Protein AF-A0AA95C0Z5-F1 (afdb_monomer_lite)

Foldseek 3Di:
DPVVVVVVVVVVVVVVVVVPPPPPPPPPCPPPDDWDKDKPPPDFDADLQFHGDPPGDQKMKIATQAKDAADDPPVCPQKDWPGGIDGGIDIIGITGHRDDPPPDDDPDDPD

Sequence (111 aa):
MKNLTFLKLFVTTMFVMATALFAGCVDDNDDTEAPRLEVSPKTLVFDTDGTPVEGSQSYFEISANRHWTATVLDDKTWVTLSKMEGDGSDKVQVSIPRRYYRRSESPDSDF

Organism: NCBI:txid47678

Structure (mmCIF, N/CA/C/O backbone):
data_AF-A0AA95C0Z5-F1
#
_entry.id   AF-A0AA95C0Z5-F1
#
loop_
_atom_site.group_PDB
_atom_site.id
_atom_site.type_symbol
_atom_site.label_atom_id
_atom_site.label_alt_id
_atom_site.label_comp_id
_atom_site.label_asym_id
_atom_site.label_entity_id
_atom_site.label_seq_id
_atom_site.pdbx_PDB_ins_code
_atom_site.Cartn_x
_atom_site.Cartn_y
_atom_site.Cartn_z
_atom_site.occupancy
_atom_site.B_iso_or_equiv
_atom_site.auth_seq_id
_atom_site.auth_comp_id
_atom_site.auth_asym_id
_atom_site.auth_atom_id
_atom_site.pdbx_PDB_model_num
ATOM 1 N N . MET A 1 1 ? -49.105 -19.141 66.152 1.00 49.66 1 MET A N 1
ATOM 2 C CA . MET A 1 1 ? -48.832 -18.049 65.188 1.00 49.66 1 MET A CA 1
ATOM 3 C C . MET A 1 1 ? -47.319 -17.806 65.047 1.00 49.66 1 MET A C 1
ATOM 5 O O . MET A 1 1 ? -46.843 -16.744 65.406 1.00 49.66 1 MET A O 1
ATOM 9 N N . LYS A 1 2 ? -46.533 -18.791 64.575 1.00 56.62 2 LYS A N 1
ATOM 10 C CA . LYS A 1 2 ? -45.063 -18.655 64.382 1.00 56.62 2 LYS A CA 1
ATOM 11 C C . LYS A 1 2 ? -44.643 -18.806 62.905 1.00 56.62 2 LYS A C 1
ATOM 13 O O . LYS A 1 2 ? -43.521 -18.489 62.538 1.00 56.62 2 LYS A O 1
ATOM 18 N N . ASN A 1 3 ? -45.583 -19.227 62.055 1.00 57.97 3 ASN A N 1
ATOM 19 C CA . ASN A 1 3 ? -45.329 -19.695 60.689 1.00 57.97 3 ASN A CA 1
ATOM 20 C C . ASN A 1 3 ? -45.531 -18.572 59.652 1.00 57.97 3 ASN A C 1
ATOM 22 O O . ASN A 1 3 ? -44.918 -18.584 58.594 1.00 57.97 3 ASN A O 1
ATOM 26 N N . LEU A 1 4 ? -46.364 -17.575 59.979 1.00 63.97 4 LEU A N 1
ATOM 27 C CA . LEU A 1 4 ? -46.649 -16.409 59.129 1.00 63.97 4 LEU A CA 1
ATOM 28 C C . LEU A 1 4 ? -45.500 -15.390 59.136 1.00 63.97 4 LEU A C 1
ATOM 30 O O . LEU A 1 4 ? -45.236 -14.763 58.117 1.00 63.97 4 LEU A O 1
ATOM 34 N N . THR A 1 5 ? -44.794 -15.246 60.261 1.00 66.94 5 THR A N 1
ATOM 35 C CA . THR A 1 5 ? -43.607 -14.380 60.379 1.00 66.94 5 THR A CA 1
ATOM 36 C C . THR A 1 5 ? -42.423 -14.964 59.613 1.00 66.94 5 THR A C 1
ATOM 38 O O . THR A 1 5 ? -41.716 -14.240 58.922 1.00 66.94 5 THR A O 1
ATOM 41 N N . PHE A 1 6 ? -42.258 -16.288 59.676 1.00 70.38 6 PHE A N 1
ATOM 42 C CA . PHE A 1 6 ? -41.227 -17.019 58.942 1.00 70.38 6 PHE A CA 1
ATOM 43 C C . PHE A 1 6 ? -41.489 -17.006 57.432 1.00 70.38 6 PHE A C 1
ATOM 45 O O . PHE A 1 6 ? -40.589 -16.706 56.660 1.00 70.38 6 PHE A O 1
ATOM 52 N N . LEU A 1 7 ? -42.739 -17.220 57.006 1.00 75.19 7 LEU A N 1
ATOM 53 C CA . LEU A 1 7 ? -43.130 -17.123 55.598 1.00 75.19 7 LEU A CA 1
ATOM 54 C C . LEU A 1 7 ? -42.907 -15.711 55.033 1.00 75.19 7 LEU A C 1
ATOM 56 O O . LEU A 1 7 ? -42.387 -15.569 53.932 1.00 75.19 7 LEU A O 1
ATOM 60 N N . LYS A 1 8 ? -43.237 -14.662 55.801 1.00 71.31 8 LYS A N 1
ATOM 61 C CA . LYS A 1 8 ? -42.956 -13.269 55.416 1.00 71.31 8 LYS A CA 1
ATOM 62 C C . LYS A 1 8 ? -41.461 -13.001 55.267 1.00 71.31 8 LYS A C 1
ATOM 64 O O . LYS A 1 8 ? -41.084 -12.334 54.308 1.00 71.31 8 LYS A O 1
ATOM 69 N N . LEU A 1 9 ? -40.634 -13.538 56.169 1.00 75.06 9 LEU A N 1
ATOM 70 C CA . LEU A 1 9 ? -39.174 -13.433 56.099 1.00 75.06 9 LEU A CA 1
ATOM 71 C C . LEU A 1 9 ? -38.634 -14.140 54.846 1.00 75.06 9 LEU A C 1
ATOM 73 O O . LEU A 1 9 ? -37.884 -13.548 54.086 1.00 75.06 9 LEU A O 1
ATOM 77 N N . PHE A 1 10 ? -39.093 -15.362 54.571 1.00 75.31 10 PHE A N 1
ATOM 78 C CA . PHE A 1 10 ? -38.666 -16.126 53.395 1.00 75.31 10 PHE A CA 1
ATOM 79 C C . PHE A 1 10 ? -39.034 -15.442 52.078 1.00 75.31 10 PHE A C 1
ATOM 81 O O . PHE A 1 10 ? -38.198 -15.343 51.183 1.00 75.31 10 PHE A O 1
ATOM 88 N N . VAL A 1 11 ? -40.260 -14.926 51.970 1.00 78.69 11 VAL A N 1
ATOM 89 C CA . VAL A 1 11 ? -40.727 -14.226 50.765 1.00 78.69 11 VAL A CA 1
ATOM 90 C C . VAL A 1 11 ? -39.961 -12.917 50.554 1.00 78.69 11 VAL A C 1
ATOM 92 O O . VAL A 1 11 ? -39.579 -12.613 49.426 1.00 78.69 11 VAL A O 1
ATOM 95 N N . THR A 1 12 ? -39.671 -12.165 51.622 1.00 72.75 12 THR A N 1
ATOM 96 C CA . THR A 1 12 ? -38.872 -10.932 51.512 1.00 72.75 12 THR A CA 1
ATOM 97 C C . THR A 1 12 ? -37.414 -11.217 51.160 1.00 72.75 12 THR A C 1
ATOM 99 O O . THR A 1 12 ? -36.867 -10.536 50.297 1.00 72.75 12 THR A O 1
ATOM 102 N N . THR A 1 13 ? -36.795 -12.252 51.733 1.00 69.62 13 THR A N 1
ATOM 103 C CA . THR A 1 13 ? -35.426 -12.659 51.376 1.00 69.62 13 THR A CA 1
ATOM 104 C C . THR A 1 13 ? -35.324 -13.135 49.922 1.00 69.62 13 THR A C 1
ATOM 106 O O . THR A 1 13 ? -34.363 -12.784 49.239 1.00 69.62 13 THR A O 1
ATOM 109 N N . MET A 1 14 ? -36.323 -13.863 49.407 1.00 71.62 14 MET A N 1
ATOM 110 C CA . MET A 1 14 ? -36.349 -14.269 47.994 1.00 71.62 14 MET A CA 1
ATOM 111 C C . MET A 1 14 ? -36.468 -13.073 47.041 1.00 71.62 14 MET A C 1
ATOM 113 O O . MET A 1 14 ? -35.830 -13.057 45.991 1.00 71.62 14 MET A O 1
ATOM 117 N N . PHE A 1 15 ? -37.252 -12.059 47.415 1.00 66.25 15 PHE A N 1
ATOM 118 C CA . PHE A 1 15 ? -37.454 -10.860 46.600 1.00 66.25 15 PHE A CA 1
ATOM 119 C C . PHE A 1 15 ? -36.186 -9.993 46.504 1.00 66.25 15 PHE A C 1
ATOM 121 O O . PHE A 1 15 ? -35.917 -9.415 45.457 1.00 66.25 15 PHE A O 1
ATOM 128 N N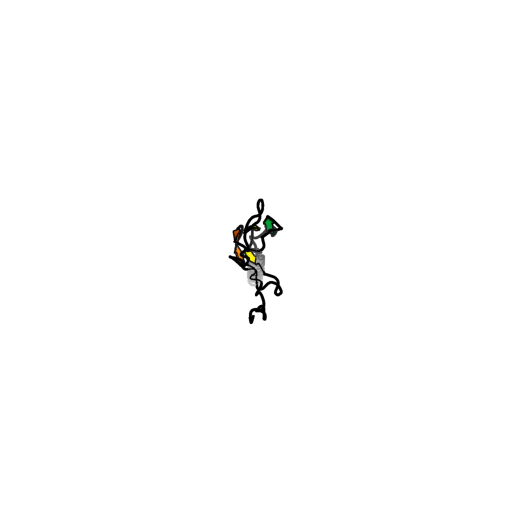 . VAL A 1 16 ? -35.367 -9.959 47.564 1.00 65.06 16 VAL A N 1
ATOM 129 C CA . VAL A 1 16 ? -34.072 -9.249 47.578 1.00 65.06 16 VAL A CA 1
ATOM 130 C C . VAL A 1 16 ? -33.010 -9.960 46.726 1.00 65.06 16 VAL A C 1
ATOM 132 O O . VAL A 1 16 ? -32.178 -9.296 46.121 1.00 65.06 16 VAL A O 1
ATOM 135 N N . MET A 1 17 ? -33.043 -11.294 46.621 1.00 63.22 17 MET A N 1
ATOM 136 C CA . MET A 1 17 ? -32.104 -12.052 45.773 1.00 63.22 17 MET A CA 1
ATOM 137 C C . MET A 1 17 ? -32.424 -11.965 44.271 1.00 63.22 17 MET A C 1
ATOM 139 O O . MET A 1 17 ? -31.531 -12.137 43.445 1.00 63.22 17 MET A O 1
ATOM 143 N N . ALA A 1 18 ? -33.674 -11.675 43.897 1.00 59.75 18 ALA A N 1
ATOM 144 C CA . ALA A 1 18 ? -34.098 -11.620 42.496 1.00 59.75 18 A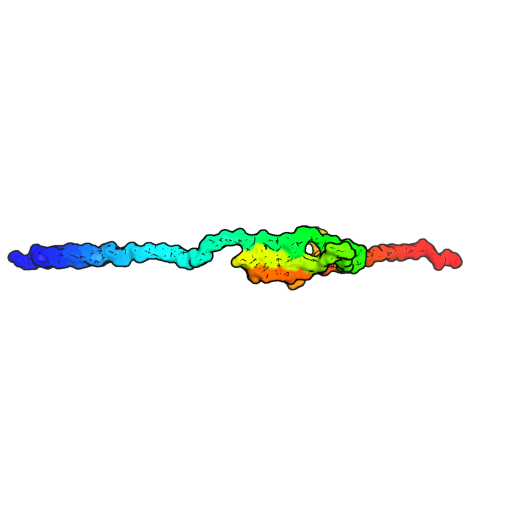LA A CA 1
ATOM 145 C C . ALA A 1 18 ? -33.590 -10.380 41.732 1.00 59.75 18 ALA A C 1
ATOM 147 O O . ALA A 1 18 ? -33.554 -10.393 40.504 1.00 59.75 18 ALA A O 1
ATOM 148 N N . THR A 1 19 ? -33.176 -9.313 42.424 1.00 59.97 19 THR A N 1
ATOM 149 C CA . THR A 1 19 ? -32.727 -8.063 41.782 1.00 59.97 19 THR A CA 1
ATOM 150 C C . THR A 1 19 ? -31.249 -8.068 41.381 1.00 59.97 19 THR A C 1
ATOM 152 O O . THR A 1 19 ? -30.832 -7.200 40.619 1.00 59.97 19 THR A O 1
ATOM 155 N N . ALA A 1 20 ? -30.457 -9.048 41.830 1.00 58.19 20 ALA A N 1
ATOM 156 C CA . ALA A 1 20 ? -29.012 -9.105 41.582 1.00 58.19 20 ALA A CA 1
ATOM 157 C C . ALA A 1 20 ? -28.608 -9.780 40.251 1.00 58.19 20 ALA A C 1
ATOM 159 O O . ALA A 1 20 ? -27.422 -9.843 39.940 1.00 58.19 20 ALA A O 1
ATOM 160 N N . LEU A 1 21 ? -29.563 -10.286 39.460 1.00 57.94 21 LEU A N 1
ATOM 161 C CA . LEU A 1 21 ? -29.280 -11.049 38.231 1.00 57.94 21 LEU A CA 1
ATOM 162 C C . LEU A 1 21 ? -29.358 -10.228 36.931 1.00 57.94 21 LEU A C 1
ATOM 164 O O . LEU A 1 21 ? -29.140 -10.778 35.858 1.00 57.94 21 LEU A O 1
ATOM 168 N N . PHE A 1 22 ? -29.614 -8.918 37.008 1.00 59.50 22 PHE A N 1
ATOM 169 C CA . PHE A 1 22 ? -29.556 -8.013 35.849 1.00 59.50 22 PHE A CA 1
ATOM 170 C C . PHE A 1 22 ? -28.268 -7.184 35.823 1.00 59.50 22 PHE A C 1
ATOM 172 O O . PHE A 1 22 ? -28.278 -6.027 35.407 1.00 59.50 22 PHE A O 1
ATOM 179 N N . ALA A 1 23 ? -27.141 -7.768 36.237 1.00 61.56 23 ALA A N 1
ATOM 180 C CA . ALA A 1 23 ? -25.851 -7.332 35.714 1.00 61.56 23 ALA A CA 1
ATOM 181 C C . ALA A 1 23 ? -25.824 -7.746 34.235 1.00 61.56 23 ALA A C 1
ATOM 183 O O . ALA A 1 23 ? -25.327 -8.813 33.880 1.00 61.56 23 ALA A O 1
ATOM 184 N N . GLY A 1 24 ? -26.507 -6.961 33.395 1.00 61.91 24 GLY A N 1
ATOM 185 C CA . GLY A 1 24 ? -26.466 -7.127 31.952 1.00 61.91 24 GLY A CA 1
ATOM 186 C C . GLY A 1 24 ? -25.009 -7.144 31.525 1.00 61.91 24 GLY A C 1
ATOM 187 O O . GLY A 1 24 ? -24.220 -6.366 32.061 1.00 61.91 24 GLY A O 1
ATOM 188 N N . CYS A 1 25 ? -24.658 -8.054 30.615 1.00 66.62 25 CYS A N 1
ATOM 189 C CA . CYS A 1 25 ? -23.401 -7.972 29.886 1.00 66.62 25 CYS A CA 1
ATOM 190 C C . CYS A 1 25 ? -23.227 -6.518 29.448 1.00 66.62 25 CYS A C 1
ATOM 192 O O . CYS A 1 25 ? -23.952 -6.050 28.569 1.00 66.62 25 CYS A O 1
ATOM 194 N N . VAL A 1 26 ? -22.312 -5.801 30.099 1.00 59.69 26 VAL A N 1
ATOM 195 C CA . VAL A 1 26 ? -21.655 -4.687 29.444 1.00 59.69 26 VAL A CA 1
ATOM 196 C C . VAL A 1 26 ? -20.960 -5.371 28.282 1.00 59.69 26 VAL A C 1
ATOM 198 O O . VAL A 1 26 ? -20.133 -6.263 28.465 1.00 59.69 26 VAL A O 1
ATOM 201 N N . ASP A 1 27 ? -21.467 -5.108 27.087 1.00 64.81 27 ASP A N 1
ATOM 202 C CA . ASP A 1 27 ? -20.770 -5.439 25.863 1.00 64.81 27 ASP A CA 1
ATOM 203 C C . ASP A 1 27 ? -19.526 -4.546 25.886 1.00 64.81 27 ASP A C 1
ATOM 205 O O . ASP A 1 27 ? -19.593 -3.392 25.470 1.00 64.81 27 ASP A O 1
ATOM 209 N N . ASP A 1 28 ? -18.445 -5.037 26.510 1.00 67.94 28 ASP A N 1
ATOM 210 C CA . ASP A 1 28 ? -17.147 -4.369 26.738 1.00 67.94 28 ASP A CA 1
ATOM 211 C C . ASP A 1 28 ? -16.416 -4.041 25.413 1.00 67.94 28 ASP A C 1
ATOM 213 O O . ASP A 1 28 ? -15.190 -3.939 25.350 1.00 67.94 28 ASP A O 1
ATOM 217 N N . ASN A 1 29 ? -17.149 -3.916 24.307 1.00 68.50 29 ASN A N 1
ATOM 218 C CA . ASN A 1 29 ? -16.616 -3.498 23.032 1.00 68.50 29 ASN A CA 1
ATOM 219 C C . ASN A 1 29 ? -16.456 -1.971 23.026 1.00 68.50 29 ASN A C 1
ATOM 221 O O . ASN A 1 29 ? -17.250 -1.241 22.431 1.00 68.50 29 ASN A O 1
ATOM 225 N N . ASP A 1 30 ? -15.393 -1.498 23.679 1.00 73.00 30 ASP A N 1
ATOM 226 C CA . ASP A 1 30 ? -14.953 -0.094 23.668 1.00 73.00 30 ASP A CA 1
ATOM 227 C C . ASP A 1 30 ? -14.608 0.407 22.243 1.00 73.00 30 ASP A C 1
ATOM 229 O O . ASP A 1 30 ? -14.546 1.611 21.976 1.00 73.00 30 ASP A O 1
ATOM 233 N N . ASP A 1 31 ? -14.455 -0.516 21.290 1.00 75.88 31 ASP A N 1
ATOM 234 C CA . ASP A 1 31 ? -14.182 -0.267 19.878 1.00 75.88 31 ASP A CA 1
ATOM 235 C C . ASP A 1 31 ? -15.453 0.141 19.103 1.00 75.88 31 ASP A C 1
ATOM 237 O O . ASP A 1 31 ? -16.016 -0.611 18.303 1.00 75.88 31 ASP A O 1
ATOM 241 N N . THR A 1 32 ? -15.894 1.382 19.318 1.00 81.62 32 THR A N 1
ATOM 242 C CA . THR A 1 32 ? -17.071 1.979 18.647 1.00 81.62 32 THR A CA 1
ATOM 243 C C . THR A 1 32 ? -16.747 2.701 17.333 1.00 81.62 32 THR A C 1
ATOM 245 O O . THR A 1 32 ? -17.653 3.067 16.578 1.00 81.62 32 THR A O 1
ATOM 248 N N . GLU A 1 33 ? -15.465 2.907 17.018 1.00 87.19 33 GLU A N 1
ATOM 249 C CA . GLU A 1 33 ? -15.053 3.597 15.796 1.00 87.19 33 GLU A CA 1
ATOM 250 C C . GLU A 1 33 ? -15.267 2.746 14.537 1.00 87.19 33 GLU A C 1
ATOM 252 O O . GLU A 1 33 ? -14.841 1.587 14.454 1.00 87.19 33 GLU A O 1
ATOM 257 N N . ALA A 1 34 ? -15.846 3.355 13.499 1.00 91.50 34 ALA A N 1
ATOM 258 C CA . ALA A 1 34 ? -15.953 2.729 12.187 1.00 91.50 34 ALA A CA 1
ATOM 259 C C . ALA A 1 34 ? -14.557 2.417 11.601 1.00 91.50 34 ALA A C 1
ATOM 261 O O . ALA A 1 34 ? -13.634 3.227 11.742 1.00 91.50 34 ALA A O 1
ATOM 262 N N . PRO A 1 35 ? -14.373 1.270 10.920 1.00 93.50 35 PRO A N 1
ATOM 263 C CA . PRO A 1 35 ? -13.111 0.948 10.263 1.00 93.50 35 PRO A CA 1
ATOM 264 C C . PRO A 1 35 ? -12.828 1.930 9.118 1.00 93.50 35 PRO A C 1
ATOM 266 O O . PRO A 1 35 ? -13.692 2.200 8.283 1.00 93.50 35 PRO A O 1
ATOM 269 N N . ARG A 1 36 ? -11.596 2.437 9.064 1.00 95.38 36 ARG A N 1
ATOM 270 C CA . ARG A 1 36 ? -11.092 3.332 8.019 1.00 95.38 36 ARG A CA 1
ATOM 271 C C . ARG A 1 36 ? -9.808 2.761 7.435 1.00 95.38 36 ARG A C 1
ATOM 273 O O . ARG A 1 36 ? -8.924 2.348 8.182 1.00 95.38 36 ARG A O 1
ATOM 280 N N . LEU A 1 37 ? -9.713 2.786 6.109 1.00 97.56 37 LEU A N 1
ATOM 281 C CA . LEU A 1 37 ? -8.522 2.416 5.355 1.00 97.56 37 LEU A CA 1
ATOM 282 C C . LEU A 1 37 ? -8.434 3.286 4.101 1.00 97.56 37 LEU A C 1
ATOM 284 O O . LEU A 1 37 ? -9.287 3.206 3.217 1.00 97.56 37 LEU A O 1
ATOM 288 N N . GLU A 1 38 ? -7.389 4.095 4.016 1.00 98.00 38 GLU A N 1
ATOM 289 C CA . GLU A 1 38 ? -7.083 4.921 2.853 1.00 98.00 38 GLU A CA 1
ATOM 290 C C . GLU A 1 38 ? -5.666 4.636 2.367 1.00 98.00 38 GLU A C 1
ATOM 292 O O . GLU A 1 38 ? -4.769 4.379 3.166 1.00 98.00 38 GLU A O 1
ATOM 297 N N . VAL A 1 39 ? -5.469 4.681 1.048 1.00 98.06 39 VAL A N 1
ATOM 298 C CA . VAL A 1 39 ? -4.172 4.431 0.411 1.00 98.06 39 VAL A CA 1
ATOM 299 C C . VAL A 1 39 ? -3.853 5.553 -0.567 1.00 98.06 39 VAL A C 1
ATOM 301 O O . VAL A 1 39 ? -4.679 5.879 -1.429 1.00 98.06 39 VAL A O 1
ATOM 304 N N . SER A 1 40 ? -2.651 6.122 -0.457 1.00 97.31 40 SER A N 1
ATOM 305 C CA . SER A 1 40 ? -2.166 7.181 -1.343 1.00 97.31 40 SER A CA 1
ATOM 306 C C . SER A 1 40 ? -0.671 7.028 -1.648 1.00 97.31 40 SER A C 1
ATOM 308 O O . SER A 1 40 ? 0.118 6.868 -0.725 1.00 97.31 40 SER A O 1
ATOM 310 N N . PRO A 1 41 ? -0.241 7.094 -2.918 1.00 97.12 41 PRO A N 1
ATOM 311 C CA . PRO A 1 41 ? -1.058 7.229 -4.113 1.00 97.12 41 PRO A CA 1
ATOM 312 C C . PRO A 1 41 ? -1.637 5.860 -4.500 1.00 97.12 41 PRO A C 1
ATOM 314 O O . PRO A 1 41 ? -1.130 4.810 -4.112 1.00 97.12 41 PRO A O 1
ATOM 317 N N . LYS A 1 42 ? -2.690 5.857 -5.320 1.00 96.19 42 LYS A N 1
ATOM 318 C CA . LYS A 1 42 ? -3.303 4.607 -5.811 1.00 96.19 42 LYS A CA 1
ATOM 319 C C . LYS A 1 42 ? -2.538 3.969 -6.973 1.00 96.19 42 LYS A C 1
ATOM 321 O O . LYS A 1 42 ? -2.750 2.799 -7.276 1.00 96.19 42 LYS A O 1
ATOM 326 N N . THR A 1 43 ? -1.661 4.739 -7.615 1.00 95.50 43 THR A N 1
ATOM 327 C CA . THR A 1 43 ? -0.885 4.311 -8.778 1.00 95.50 43 THR A CA 1
ATOM 328 C C . THR A 1 43 ? 0.564 4.716 -8.587 1.00 95.50 43 THR A C 1
ATOM 330 O O . THR A 1 43 ? 0.851 5.879 -8.308 1.00 95.50 43 THR A O 1
ATOM 333 N N . LEU A 1 44 ? 1.464 3.757 -8.784 1.00 95.56 44 LEU A N 1
ATOM 334 C CA . LEU A 1 44 ? 2.902 3.975 -8.866 1.00 95.56 44 LEU A CA 1
ATOM 335 C C . LEU A 1 44 ? 3.361 3.626 -10.275 1.00 95.56 44 LEU A C 1
ATOM 337 O O . LEU A 1 44 ? 2.942 2.613 -10.839 1.00 95.56 44 LEU A O 1
ATOM 341 N N . VAL A 1 45 ? 4.218 4.468 -10.836 1.00 95.44 45 VAL A N 1
ATOM 342 C CA . VAL A 1 45 ? 4.790 4.278 -12.169 1.00 95.44 45 VAL A CA 1
ATOM 343 C C . VAL A 1 45 ? 6.297 4.104 -12.037 1.00 95.44 45 VAL A C 1
ATOM 345 O O . VAL A 1 45 ? 6.971 4.934 -11.421 1.00 95.44 45 VAL A O 1
ATOM 348 N N . PHE A 1 46 ? 6.801 3.019 -12.619 1.00 93.75 46 PHE A N 1
ATOM 349 C CA . PHE A 1 46 ? 8.213 2.653 -12.659 1.00 93.75 46 PHE A CA 1
ATOM 350 C C . PHE A 1 46 ? 8.669 2.528 -14.114 1.00 93.75 46 PHE A C 1
ATOM 352 O O . PHE A 1 46 ? 7.876 2.158 -14.984 1.00 93.75 46 PHE A O 1
ATOM 359 N N . ASP A 1 47 ? 9.936 2.832 -14.372 1.00 92.38 47 ASP A N 1
ATOM 360 C CA . ASP A 1 47 ? 10.585 2.611 -15.659 1.00 92.38 47 ASP A CA 1
ATOM 361 C C . ASP A 1 47 ? 11.005 1.139 -15.860 1.00 92.38 47 ASP A C 1
ATOM 363 O O . ASP A 1 47 ? 10.729 0.253 -15.045 1.00 92.38 47 ASP A O 1
ATOM 367 N N . THR A 1 48 ? 11.677 0.856 -16.979 1.00 89.00 48 THR A N 1
ATOM 368 C CA . THR A 1 48 ? 12.155 -0.494 -17.326 1.00 89.00 48 THR A CA 1
ATOM 369 C C . THR A 1 48 ? 13.239 -1.031 -16.393 1.00 89.00 48 THR A C 1
ATOM 371 O O . THR A 1 48 ? 13.433 -2.249 -16.318 1.00 89.00 48 THR A O 1
ATOM 374 N N . ASP A 1 49 ? 13.941 -0.140 -15.693 1.00 89.81 49 ASP A N 1
ATOM 375 C CA . ASP A 1 49 ? 14.983 -0.485 -14.733 1.00 89.81 49 ASP A CA 1
ATOM 376 C C . ASP A 1 49 ? 14.426 -0.682 -13.312 1.00 89.81 49 ASP A C 1
ATOM 378 O O . ASP A 1 49 ? 15.159 -1.123 -12.429 1.00 89.81 49 ASP A O 1
ATOM 382 N N . GLY A 1 50 ? 13.122 -0.452 -13.111 1.00 90.81 50 GLY A N 1
ATOM 383 C CA . GLY A 1 50 ? 12.459 -0.576 -11.814 1.00 90.81 50 GLY A CA 1
ATOM 384 C C . GLY A 1 50 ? 12.600 0.672 -10.942 1.00 90.81 50 GLY A C 1
ATOM 385 O O . GLY A 1 50 ? 12.334 0.612 -9.742 1.00 90.81 50 GLY A O 1
ATOM 386 N N . THR A 1 51 ? 12.996 1.803 -11.528 1.00 93.38 51 THR A N 1
ATOM 387 C CA . THR A 1 51 ? 13.111 3.092 -10.837 1.00 93.38 51 THR A CA 1
ATOM 388 C C . THR A 1 51 ? 11.804 3.873 -10.990 1.00 93.38 51 THR A C 1
ATOM 390 O O . THR A 1 51 ? 11.199 3.835 -12.063 1.00 93.38 51 THR A O 1
ATOM 393 N N . PRO A 1 52 ? 11.314 4.579 -9.956 1.00 94.88 52 PRO A N 1
ATOM 394 C CA . PRO A 1 52 ? 10.166 5.465 -10.114 1.00 94.88 52 PRO A CA 1
ATOM 395 C C . PRO A 1 52 ? 10.451 6.532 -11.171 1.00 94.88 52 PRO A C 1
ATOM 397 O O . PRO A 1 52 ? 11.497 7.179 -11.134 1.00 94.88 52 PRO A O 1
ATOM 400 N N . VAL A 1 53 ? 9.511 6.734 -12.094 1.00 95.69 53 VAL A N 1
ATOM 401 C CA . VAL A 1 53 ? 9.616 7.827 -13.072 1.00 95.69 53 VAL A CA 1
ATOM 402 C C . VAL A 1 53 ? 9.508 9.187 -12.376 1.00 95.69 53 VAL A C 1
ATOM 404 O O . VAL A 1 53 ? 9.006 9.285 -11.253 1.00 95.69 53 VAL A O 1
ATOM 407 N N . GLU A 1 54 ? 9.936 10.255 -13.047 1.00 93.75 54 GLU A N 1
ATOM 408 C CA . GLU A 1 54 ? 9.802 11.616 -12.521 1.00 93.75 54 GLU A CA 1
ATOM 409 C C . GLU A 1 54 ? 8.340 11.931 -12.146 1.00 93.75 54 GLU A C 1
ATOM 411 O O . GLU A 1 54 ? 7.409 11.652 -12.904 1.00 93.75 54 GLU A O 1
ATOM 416 N N . GLY A 1 55 ? 8.131 12.468 -10.941 1.00 90.75 55 GLY A N 1
ATOM 417 C CA . GLY A 1 55 ? 6.798 12.741 -10.386 1.00 90.75 55 GLY A CA 1
ATOM 418 C C . GLY A 1 55 ? 6.073 11.527 -9.785 1.00 90.75 55 GLY A C 1
ATOM 419 O O . GLY A 1 55 ? 5.002 11.694 -9.204 1.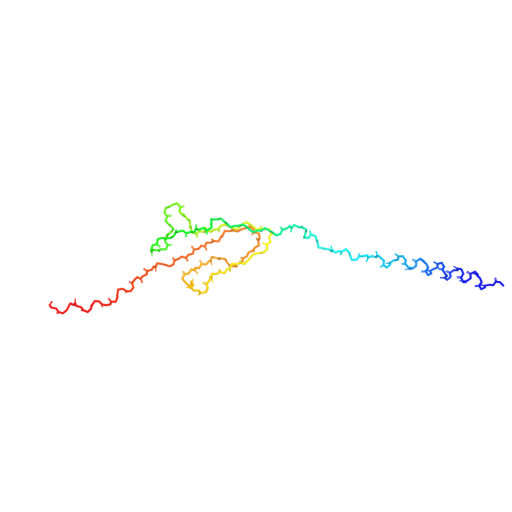00 90.75 55 GLY A O 1
ATOM 420 N N . SER A 1 56 ? 6.645 10.324 -9.880 1.00 94.75 56 SER A N 1
ATOM 421 C CA . SER A 1 56 ? 6.179 9.115 -9.192 1.00 94.75 56 SER A CA 1
ATOM 422 C C . SER A 1 56 ? 6.979 8.869 -7.904 1.00 94.75 56 SER A C 1
ATOM 424 O O . SER A 1 56 ? 7.910 9.599 -7.563 1.00 94.75 56 SER A O 1
ATOM 426 N N . GLN A 1 57 ? 6.614 7.822 -7.170 1.00 95.38 57 GLN A N 1
ATOM 427 C CA . GLN A 1 57 ? 7.285 7.388 -5.948 1.00 95.38 57 GLN A CA 1
ATOM 428 C C . GLN A 1 57 ? 7.399 5.863 -5.889 1.00 95.38 57 GLN A C 1
ATOM 430 O O . GLN A 1 57 ? 6.710 5.144 -6.609 1.00 95.38 57 GLN A O 1
ATOM 435 N N . SER A 1 58 ? 8.292 5.362 -5.036 1.00 96.31 58 SER A N 1
ATOM 436 C CA . SER A 1 58 ? 8.507 3.925 -4.815 1.00 96.31 58 SER A CA 1
ATOM 437 C C . SER A 1 58 ? 7.667 3.361 -3.670 1.00 96.31 58 SER A C 1
ATOM 439 O O . SER A 1 58 ? 7.967 2.284 -3.173 1.00 96.31 58 SER A O 1
ATOM 441 N N . TYR A 1 59 ? 6.667 4.088 -3.176 1.00 97.62 59 TYR A N 1
ATOM 442 C CA . TYR A 1 59 ? 5.907 3.693 -1.995 1.00 97.62 59 TYR A CA 1
ATOM 443 C C . TYR A 1 59 ? 4.480 4.208 -2.039 1.00 97.62 59 TYR A C 1
ATOM 445 O O . TYR A 1 59 ? 4.180 5.182 -2.725 1.00 97.62 59 TYR A O 1
ATOM 453 N N . PHE A 1 60 ? 3.623 3.584 -1.244 1.00 98.12 60 PHE A N 1
ATOM 454 C CA . PHE A 1 60 ? 2.326 4.135 -0.887 1.00 98.12 60 PHE A CA 1
ATOM 455 C C . PHE A 1 60 ? 2.197 4.245 0.628 1.00 98.12 60 PHE A C 1
ATOM 457 O O . PHE A 1 60 ? 2.839 3.525 1.394 1.00 98.12 60 PHE A O 1
ATOM 464 N N . GLU A 1 61 ? 1.381 5.191 1.049 1.00 98.31 61 GLU A N 1
ATOM 465 C CA . GLU A 1 61 ? 1.014 5.440 2.428 1.00 98.31 61 GLU A CA 1
ATOM 466 C C . GLU A 1 61 ? -0.355 4.828 2.684 1.00 98.31 61 GLU A C 1
ATOM 468 O O . GLU A 1 61 ? -1.269 4.944 1.864 1.00 98.31 61 GLU A O 1
ATOM 473 N N . ILE A 1 62 ? -0.474 4.169 3.825 1.00 98.44 62 ILE A N 1
ATOM 474 C CA . ILE A 1 62 ? -1.710 3.637 4.371 1.00 98.44 62 ILE A CA 1
ATOM 475 C C . ILE A 1 62 ? -2.112 4.553 5.522 1.00 98.44 62 ILE A C 1
ATOM 477 O O . ILE A 1 62 ? -1.313 4.790 6.426 1.00 98.44 62 ILE A O 1
ATOM 481 N N . SER A 1 63 ? -3.355 5.029 5.524 1.00 98.19 63 SER A N 1
ATOM 482 C CA . SER A 1 63 ? -3.986 5.618 6.702 1.00 98.19 63 SER A CA 1
ATOM 483 C C . SER A 1 63 ? -5.110 4.710 7.180 1.00 98.19 63 SER A C 1
ATOM 485 O O . SER A 1 63 ? -6.166 4.629 6.551 1.00 98.19 63 SER A O 1
ATOM 487 N N . ALA A 1 64 ? -4.876 4.010 8.289 1.00 97.81 64 ALA A N 1
ATOM 488 C CA . ALA A 1 64 ? -5.857 3.129 8.911 1.00 97.81 64 ALA A CA 1
ATOM 489 C C . ALA A 1 64 ? -5.998 3.420 10.408 1.00 97.81 64 ALA A C 1
ATOM 491 O O . ALA A 1 64 ? -5.085 3.966 11.030 1.00 97.81 64 ALA A O 1
ATOM 492 N N . ASN A 1 65 ? -7.146 3.062 10.988 1.00 95.81 65 ASN A N 1
ATOM 493 C CA . ASN A 1 65 ? -7.365 3.067 12.443 1.00 95.81 65 ASN A CA 1
ATOM 494 C C . ASN A 1 65 ? -7.360 1.661 13.058 1.00 95.81 65 ASN A C 1
ATOM 496 O O . ASN A 1 65 ? -7.633 1.508 14.243 1.00 95.81 65 ASN A O 1
ATOM 500 N N . ARG A 1 66 ? -7.085 0.635 12.252 1.00 95.06 66 ARG A N 1
ATOM 501 C CA . ARG A 1 66 ? -7.100 -0.776 12.641 1.00 95.06 66 ARG A CA 1
ATOM 502 C C . ARG A 1 66 ? -5.973 -1.520 11.929 1.00 95.06 66 ARG A C 1
ATOM 504 O O . ARG A 1 66 ? -5.288 -0.946 11.076 1.00 95.06 66 ARG A O 1
ATOM 511 N N . HIS A 1 67 ? -5.804 -2.785 12.289 1.00 97.19 67 HIS A N 1
ATOM 512 C CA . HIS A 1 67 ? -4.910 -3.703 11.599 1.00 97.19 67 HIS A CA 1
ATOM 513 C C . HIS A 1 67 ? -5.279 -3.832 10.113 1.00 97.19 67 HIS A C 1
ATOM 515 O O . HIS A 1 67 ? -6.462 -3.885 9.760 1.00 97.19 67 HIS A O 1
ATOM 521 N N . TRP A 1 68 ? -4.276 -3.911 9.246 1.00 98.12 68 TRP A N 1
ATOM 522 C CA . TRP A 1 68 ? -4.433 -4.108 7.809 1.00 98.12 68 TRP A CA 1
ATOM 523 C C . TRP A 1 68 ? -3.473 -5.179 7.297 1.00 98.12 68 TRP A C 1
ATOM 525 O O . TRP A 1 68 ? -2.408 -5.410 7.860 1.00 98.12 68 TRP A O 1
ATOM 535 N N . THR A 1 69 ? -3.845 -5.795 6.176 1.00 97.69 69 THR A N 1
ATOM 536 C CA . THR A 1 69 ? -2.997 -6.713 5.411 1.00 97.69 69 THR A CA 1
ATOM 537 C C . THR A 1 69 ? -2.936 -6.271 3.952 1.00 97.69 69 THR A C 1
ATOM 539 O O . THR A 1 69 ? -3.827 -5.585 3.448 1.00 97.69 69 THR A O 1
ATOM 542 N N . ALA A 1 70 ? -1.857 -6.637 3.271 1.00 95.62 70 ALA A N 1
ATOM 543 C CA . ALA A 1 70 ? -1.625 -6.381 1.862 1.00 95.62 70 ALA A CA 1
ATOM 544 C C . ALA A 1 70 ? -1.260 -7.690 1.161 1.00 95.62 70 ALA A C 1
ATOM 546 O O . ALA A 1 70 ? -0.634 -8.581 1.732 1.00 95.62 70 ALA A O 1
ATOM 547 N N . THR A 1 71 ? -1.651 -7.819 -0.102 1.00 93.75 71 THR A N 1
ATOM 548 C CA . THR A 1 71 ? -1.322 -8.984 -0.923 1.00 93.75 71 THR A CA 1
ATOM 549 C C . THR A 1 71 ? -0.926 -8.517 -2.311 1.00 93.75 71 THR A C 1
ATOM 551 O O . T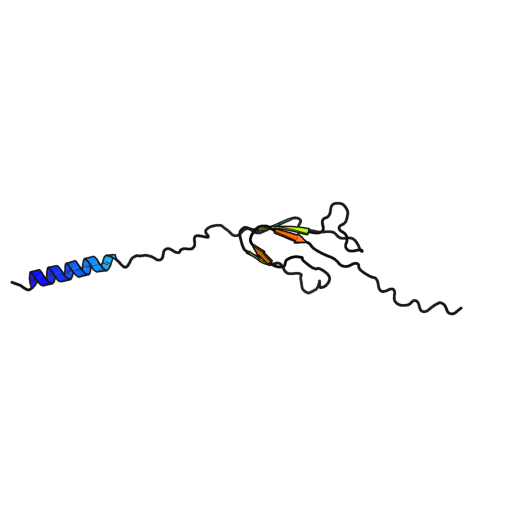HR A 1 71 ? -1.609 -7.697 -2.926 1.00 93.75 71 THR A O 1
ATOM 554 N N . VAL A 1 72 ? 0.191 -9.039 -2.806 1.00 91.50 72 VAL A N 1
ATOM 555 C CA . VAL A 1 72 ? 0.557 -8.919 -4.216 1.00 91.50 72 VAL A CA 1
ATOM 556 C C . VAL A 1 72 ? -0.198 -10.014 -4.957 1.00 91.50 72 VAL A C 1
ATOM 558 O O . VAL A 1 72 ? -0.076 -11.177 -4.592 1.00 91.50 72 VAL A O 1
ATOM 561 N N . LEU A 1 73 ? -0.995 -9.645 -5.962 1.00 88.44 73 LEU A N 1
ATOM 562 C CA . LEU A 1 73 ? -1.751 -10.616 -6.758 1.00 88.44 73 LEU A CA 1
ATOM 563 C C . LEU A 1 73 ? -0.804 -11.661 -7.376 1.00 88.44 73 LEU A C 1
ATOM 565 O O . LEU A 1 73 ? 0.264 -11.306 -7.883 1.00 88.44 73 LEU A O 1
ATOM 569 N N . ASP A 1 74 ? -1.208 -12.933 -7.313 1.00 73.00 74 ASP A N 1
ATOM 570 C CA . ASP A 1 74 ? -0.364 -14.118 -7.555 1.00 73.00 74 ASP A CA 1
ATOM 571 C C . ASP A 1 74 ? 0.344 -14.143 -8.922 1.00 73.00 74 ASP A C 1
ATOM 573 O O . ASP A 1 74 ? 1.377 -14.790 -9.096 1.00 73.00 74 ASP A O 1
ATOM 577 N N . ASP A 1 75 ? -0.169 -13.410 -9.905 1.00 76.81 75 ASP A N 1
ATOM 578 C CA . ASP A 1 75 ? 0.404 -13.288 -11.244 1.00 76.81 75 ASP A CA 1
ATOM 579 C C . ASP A 1 75 ? 1.628 -12.348 -11.313 1.00 76.81 75 ASP A C 1
ATOM 581 O O . ASP A 1 75 ? 2.283 -12.246 -12.356 1.00 76.81 75 ASP A O 1
ATOM 585 N N . LYS A 1 76 ? 1.977 -11.666 -10.213 1.00 80.19 76 LYS A N 1
ATOM 586 C CA . LYS A 1 76 ? 3.022 -10.628 -10.161 1.00 80.19 76 LYS A CA 1
ATOM 587 C C . LYS A 1 76 ? 4.134 -10.939 -9.161 1.00 80.19 76 LYS A C 1
ATOM 589 O O . LYS A 1 76 ? 4.507 -10.096 -8.351 1.00 80.19 76 LYS A O 1
ATOM 594 N N . THR A 1 77 ? 4.764 -12.104 -9.306 1.00 82.31 77 THR A N 1
ATOM 595 C CA . THR A 1 77 ? 5.928 -12.541 -8.498 1.00 82.31 77 THR A CA 1
ATOM 596 C C . THR A 1 77 ? 7.145 -11.609 -8.556 1.00 82.31 77 THR A C 1
ATOM 598 O O . THR A 1 77 ? 8.072 -11.740 -7.763 1.00 82.31 77 THR A O 1
ATOM 601 N N . TRP A 1 78 ? 7.160 -10.664 -9.495 1.00 86.69 78 TRP A N 1
ATOM 602 C CA . TRP A 1 78 ? 8.207 -9.663 -9.654 1.00 86.69 78 TRP A CA 1
ATOM 603 C C . TRP A 1 78 ? 7.986 -8.409 -8.796 1.00 86.69 78 TRP A C 1
ATOM 605 O O . TRP A 1 78 ? 8.855 -7.553 -8.784 1.00 86.69 78 TRP A O 1
ATOM 615 N N . VAL A 1 79 ? 6.864 -8.250 -8.092 1.00 92.25 79 VAL A N 1
ATOM 616 C CA . VAL A 1 79 ? 6.629 -7.093 -7.210 1.00 92.25 79 VAL A CA 1
ATOM 617 C C . VAL A 1 79 ? 6.857 -7.509 -5.761 1.00 92.25 79 VAL A C 1
ATOM 619 O O . VAL A 1 79 ? 6.274 -8.490 -5.308 1.00 92.25 79 VAL A O 1
ATOM 622 N N . THR A 1 80 ? 7.648 -6.745 -5.008 1.00 93.06 80 THR A N 1
ATOM 623 C CA . THR A 1 80 ? 7.830 -6.974 -3.565 1.00 93.06 80 THR A CA 1
ATOM 624 C C . THR A 1 80 ? 7.389 -5.767 -2.750 1.00 93.06 80 THR A C 1
ATOM 626 O O . THR A 1 80 ? 7.717 -4.631 -3.103 1.00 93.06 80 THR A O 1
ATOM 629 N N . LEU A 1 81 ? 6.691 -6.018 -1.641 1.00 96.19 81 LEU A N 1
ATOM 630 C CA . LEU A 1 81 ? 6.325 -5.010 -0.646 1.00 96.19 81 LEU A CA 1
ATOM 631 C C . LEU A 1 81 ? 7.234 -5.128 0.579 1.00 96.19 81 LEU A C 1
ATOM 633 O O . LEU A 1 81 ? 7.561 -6.235 1.000 1.00 96.19 81 LEU A O 1
ATOM 637 N N . SER A 1 82 ? 7.611 -4.002 1.189 1.00 97.31 82 SER A N 1
ATOM 638 C CA . SER A 1 82 ? 8.395 -4.021 2.434 1.00 97.31 82 SER A CA 1
ATOM 639 C C . SER A 1 82 ? 7.616 -4.551 3.638 1.00 97.31 82 SER A C 1
ATOM 641 O O . SER A 1 82 ? 8.224 -4.959 4.623 1.00 97.31 82 SER A O 1
ATOM 643 N N . LYS A 1 83 ? 6.281 -4.482 3.584 1.00 97.19 83 LYS A N 1
ATOM 644 C CA . LYS A 1 83 ? 5.356 -4.919 4.631 1.00 97.19 83 LYS A CA 1
ATOM 645 C C . LYS A 1 83 ? 4.103 -5.500 3.984 1.00 97.19 83 LYS A C 1
ATOM 647 O O . LYS A 1 83 ? 3.599 -4.938 3.013 1.00 97.19 83 LYS A O 1
ATOM 652 N N . MET A 1 84 ? 3.622 -6.608 4.537 1.00 96.50 84 MET A N 1
ATOM 653 C CA . MET A 1 84 ? 2.385 -7.280 4.116 1.00 96.50 84 MET A CA 1
ATOM 654 C C . MET A 1 84 ? 1.270 -7.135 5.156 1.00 96.50 84 MET A C 1
ATOM 656 O O . MET A 1 84 ? 0.148 -7.555 4.909 1.00 96.50 84 MET A O 1
ATOM 660 N N . GLU A 1 85 ? 1.571 -6.537 6.304 1.00 98.19 85 GLU A N 1
ATOM 661 C CA . GLU A 1 85 ? 0.631 -6.253 7.380 1.00 98.19 85 GLU A CA 1
ATOM 662 C C . GLU A 1 85 ? 1.142 -5.085 8.228 1.00 98.19 85 GLU A C 1
ATOM 664 O O . GLU A 1 85 ? 2.331 -4.741 8.171 1.00 98.19 85 GLU A O 1
ATOM 669 N N . GLY A 1 86 ? 0.249 -4.489 9.012 1.00 97.75 86 GLY A N 1
ATOM 670 C CA . GLY A 1 86 ? 0.590 -3.447 9.970 1.00 97.75 86 GLY A CA 1
ATOM 671 C C . GLY A 1 86 ? -0.619 -2.942 10.747 1.00 97.75 86 GLY A C 1
ATOM 672 O O . GLY A 1 86 ? -1.763 -3.257 10.429 1.00 97.75 86 GLY A O 1
ATOM 673 N N . ASP A 1 87 ? -0.350 -2.129 11.764 1.00 96.69 87 ASP A N 1
ATOM 674 C CA . ASP A 1 87 ? -1.366 -1.524 12.621 1.00 96.69 87 ASP A CA 1
ATOM 675 C C . ASP A 1 87 ? -1.369 -0.008 12.452 1.00 96.69 87 ASP A C 1
ATOM 677 O O . ASP A 1 87 ? -0.340 0.657 12.586 1.00 96.69 87 ASP A O 1
ATOM 681 N N . GLY A 1 88 ? -2.544 0.555 12.171 1.00 95.88 88 GLY A N 1
ATOM 682 C CA . GLY A 1 88 ? -2.686 1.991 11.982 1.00 95.88 88 GLY A CA 1
ATOM 683 C C . GLY A 1 88 ? -2.073 2.487 10.669 1.00 95.88 88 GLY A C 1
ATOM 684 O O . GLY A 1 88 ? -2.113 1.809 9.643 1.00 95.88 88 GLY A O 1
ATOM 685 N N . SER A 1 89 ? -1.551 3.715 10.680 1.00 97.75 89 SER A N 1
ATOM 686 C CA . SER A 1 89 ? -0.983 4.339 9.478 1.00 97.75 89 SER A CA 1
ATOM 687 C C . SER A 1 89 ? 0.471 3.918 9.253 1.00 97.75 89 SER A C 1
ATOM 689 O O . SER A 1 89 ? 1.254 3.873 10.199 1.00 97.75 89 SER A O 1
ATOM 691 N N . ASP A 1 90 ? 0.847 3.647 8.003 1.00 98.25 90 ASP A N 1
ATOM 692 C CA . ASP A 1 90 ? 2.175 3.133 7.652 1.00 98.25 90 ASP A CA 1
ATOM 693 C C . ASP A 1 90 ? 2.608 3.559 6.240 1.00 98.25 90 ASP A C 1
ATOM 695 O O . ASP A 1 90 ? 1.804 4.004 5.423 1.00 98.25 90 ASP A O 1
ATOM 699 N N . LYS A 1 91 ? 3.894 3.389 5.936 1.00 98.12 91 LYS A N 1
ATOM 700 C CA . LYS A 1 91 ? 4.495 3.625 4.625 1.00 98.12 91 LYS A CA 1
ATOM 701 C C . LYS A 1 91 ? 5.074 2.321 4.085 1.00 98.12 91 LYS A C 1
ATOM 703 O O . LYS A 1 91 ? 6.028 1.777 4.643 1.00 98.12 91 LYS A O 1
ATOM 708 N N . VAL A 1 92 ? 4.536 1.848 2.964 1.00 98.31 92 VAL A N 1
ATOM 709 C CA . VAL A 1 92 ? 4.920 0.576 2.343 1.00 98.31 92 VAL A CA 1
ATOM 710 C C . VAL A 1 92 ? 5.730 0.844 1.081 1.00 98.31 92 VAL A C 1
ATOM 712 O O . VAL A 1 92 ? 5.230 1.418 0.115 1.00 98.31 92 VAL A O 1
ATOM 715 N N . GLN A 1 93 ? 6.998 0.428 1.087 1.00 97.81 93 GLN A N 1
ATOM 716 C CA . GLN A 1 93 ? 7.854 0.488 -0.096 1.00 97.81 93 GLN A CA 1
ATOM 717 C C . GLN A 1 93 ? 7.489 -0.630 -1.068 1.00 97.81 93 GLN A C 1
ATOM 719 O O . GLN A 1 93 ? 7.217 -1.762 -0.665 1.00 97.81 93 GLN A O 1
ATOM 724 N N . VAL A 1 94 ? 7.547 -0.302 -2.351 1.00 96.50 94 VAL A N 1
ATOM 725 C CA . VAL A 1 94 ? 7.339 -1.192 -3.485 1.00 96.50 94 VAL A CA 1
ATOM 726 C C . VAL A 1 94 ? 8.649 -1.281 -4.251 1.00 96.50 94 VAL A C 1
ATOM 728 O O . VAL A 1 94 ? 9.237 -0.263 -4.618 1.00 96.50 94 VAL A O 1
ATOM 731 N N . SER A 1 95 ? 9.116 -2.499 -4.505 1.00 93.56 95 SER A N 1
ATOM 732 C CA . SER A 1 95 ? 10.312 -2.729 -5.315 1.00 93.56 95 SER A CA 1
ATOM 733 C C . SER A 1 95 ? 9.982 -3.570 -6.538 1.00 93.56 95 SER A C 1
ATOM 735 O O . SER A 1 95 ? 9.288 -4.584 -6.451 1.00 93.56 95 SER A O 1
ATOM 737 N N . ILE A 1 96 ? 10.494 -3.106 -7.677 1.00 92.25 96 ILE A N 1
ATOM 738 C CA . ILE A 1 96 ? 10.364 -3.721 -8.991 1.00 92.25 96 ILE A CA 1
ATOM 739 C C . ILE A 1 96 ? 11.778 -4.076 -9.475 1.00 92.25 96 ILE A C 1
ATOM 741 O O . ILE A 1 96 ? 12.636 -3.195 -9.500 1.00 92.25 96 ILE A O 1
ATOM 745 N N . PRO A 1 97 ? 12.072 -5.330 -9.851 1.00 87.88 97 PRO A N 1
ATOM 746 C CA . PRO A 1 97 ? 13.363 -5.706 -10.391 1.00 87.88 97 PRO A CA 1
ATOM 747 C C . PRO A 1 97 ? 13.508 -5.184 -11.819 1.00 87.88 97 PRO A C 1
ATOM 749 O O . PRO A 1 97 ? 12.555 -5.171 -12.605 1.00 87.88 97 PR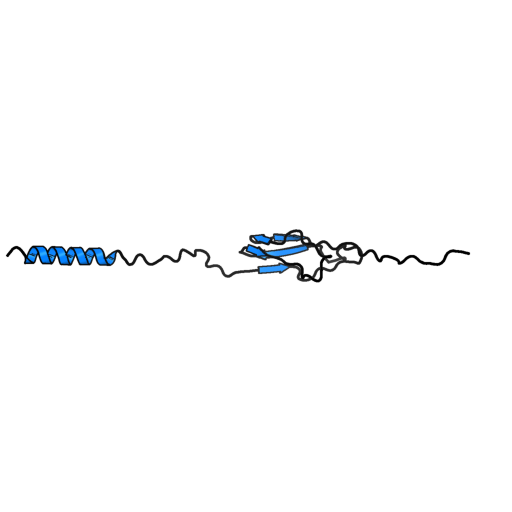O A O 1
ATOM 752 N N . ARG A 1 98 ? 14.745 -4.850 -12.183 1.00 81.44 98 ARG A N 1
ATOM 753 C CA . ARG A 1 98 ? 15.122 -4.549 -13.562 1.00 81.44 98 ARG A CA 1
ATOM 754 C C . ARG A 1 98 ? 14.717 -5.690 -14.492 1.00 81.44 98 ARG A C 1
ATOM 756 O O . ARG A 1 98 ? 15.102 -6.845 -14.276 1.00 81.44 98 ARG A O 1
ATOM 763 N N . ARG A 1 99 ? 14.005 -5.374 -15.577 1.00 68.81 99 ARG A N 1
ATOM 764 C CA . ARG A 1 99 ? 13.721 -6.364 -16.622 1.00 68.81 99 ARG A CA 1
ATOM 765 C C . ARG A 1 99 ? 14.962 -6.570 -17.482 1.00 68.81 99 ARG A C 1
ATOM 767 O O . ARG A 1 99 ? 15.204 -5.840 -18.438 1.00 68.81 99 ARG A O 1
ATOM 774 N N . TYR A 1 100 ? 15.735 -7.606 -17.175 1.00 57.25 100 TYR A N 1
ATOM 775 C CA . TYR A 1 100 ? 16.727 -8.108 -18.117 1.00 57.25 100 TYR A CA 1
ATOM 776 C C . TYR A 1 100 ? 15.995 -8.813 -19.260 1.00 57.25 100 TYR A C 1
ATOM 778 O O . TYR A 1 100 ? 15.517 -9.937 -19.108 1.00 57.25 100 TYR A O 1
ATOM 786 N N . TYR A 1 101 ? 15.922 -8.172 -20.426 1.00 51.47 101 TYR A N 1
ATOM 787 C CA . TYR A 1 101 ? 15.708 -8.920 -21.657 1.00 51.47 101 TYR A CA 1
ATOM 788 C C . TYR A 1 101 ? 16.898 -9.865 -21.805 1.00 51.47 101 TYR A C 1
ATOM 790 O O . TYR A 1 101 ? 18.019 -9.428 -22.072 1.00 51.47 101 TYR A O 1
ATOM 798 N N . ARG A 1 102 ? 16.674 -11.167 -21.604 1.00 49.38 102 ARG A N 1
ATOM 799 C CA . ARG A 1 102 ? 17.611 -12.187 -22.066 1.00 49.38 102 ARG A CA 1
ATOM 800 C C . ARG A 1 102 ? 17.648 -12.039 -23.585 1.00 49.38 102 ARG A C 1
ATOM 802 O O . ARG A 1 102 ? 16.756 -12.530 -24.267 1.00 49.38 102 ARG A O 1
ATOM 809 N N . ARG A 1 103 ? 18.636 -11.304 -24.105 1.00 48.88 103 ARG A N 1
ATOM 810 C CA . ARG A 1 103 ? 19.030 -11.394 -25.510 1.00 48.88 103 ARG A CA 1
ATOM 811 C C . ARG A 1 103 ? 19.366 -12.868 -25.699 1.00 48.88 103 ARG A C 1
ATOM 813 O O . ARG A 1 103 ? 20.379 -13.323 -25.177 1.00 48.88 103 ARG A O 1
ATOM 820 N N . SER A 1 104 ? 18.456 -13.629 -26.305 1.00 47.12 104 SER A N 1
ATOM 821 C CA . SER A 1 104 ? 18.792 -14.947 -26.827 1.00 47.12 104 SER A CA 1
ATOM 822 C C . SER A 1 104 ? 20.084 -14.780 -27.616 1.00 47.12 104 SER A C 1
ATOM 824 O O . SER A 1 104 ? 20.201 -13.808 -28.368 1.00 47.12 104 SER A O 1
ATOM 826 N N . GLU A 1 105 ? 21.054 -15.654 -27.359 1.00 51.72 105 GLU A N 1
ATOM 827 C CA . GLU A 1 105 ? 22.290 -15.772 -28.129 1.00 51.72 105 GLU A CA 1
ATOM 828 C C . GLU A 1 105 ? 22.010 -15.458 -29.599 1.00 51.72 105 GLU A C 1
ATOM 830 O O . GLU A 1 105 ? 21.114 -16.048 -30.196 1.00 51.72 105 GLU A O 1
ATOM 835 N N . SER A 1 106 ? 22.722 -14.476 -30.150 1.00 45.84 106 SER A N 1
ATOM 836 C CA . SER A 1 106 ? 22.773 -14.279 -31.594 1.00 45.84 106 SER A CA 1
ATOM 837 C C . SER A 1 106 ? 23.614 -15.428 -32.141 1.00 45.84 106 SER A C 1
ATOM 839 O O . SER A 1 106 ? 24.810 -15.446 -31.843 1.00 45.84 106 SER A O 1
ATOM 841 N N . PRO A 1 107 ? 23.061 -16.391 -32.895 1.00 55.94 107 PRO A N 1
ATOM 842 C CA . PRO A 1 107 ? 23.889 -17.326 -33.624 1.00 55.94 107 PRO A CA 1
ATOM 843 C C . PRO A 1 107 ? 24.264 -16.614 -34.916 1.00 55.94 107 PRO A C 1
ATOM 845 O O . PRO A 1 107 ? 23.534 -16.764 -35.874 1.00 55.94 107 PRO A O 1
ATOM 848 N N . ASP A 1 108 ? 25.280 -15.749 -34.900 1.00 58.47 108 ASP A N 1
ATOM 849 C CA . ASP A 1 108 ? 25.940 -15.260 -36.122 1.00 58.47 108 ASP A CA 1
ATOM 850 C C . ASP A 1 108 ? 27.149 -14.388 -35.756 1.00 58.47 108 ASP A C 1
ATOM 852 O O . ASP A 1 108 ? 27.055 -13.166 -35.634 1.00 58.47 108 ASP A O 1
ATOM 856 N N . SER A 1 109 ? 28.302 -15.031 -35.576 1.00 51.62 109 SER A N 1
ATOM 857 C CA . SER A 1 109 ? 29.595 -14.435 -35.933 1.00 51.62 109 SER A CA 1
ATOM 858 C C . SER A 1 109 ? 30.646 -15.531 -36.144 1.00 51.62 109 SER A C 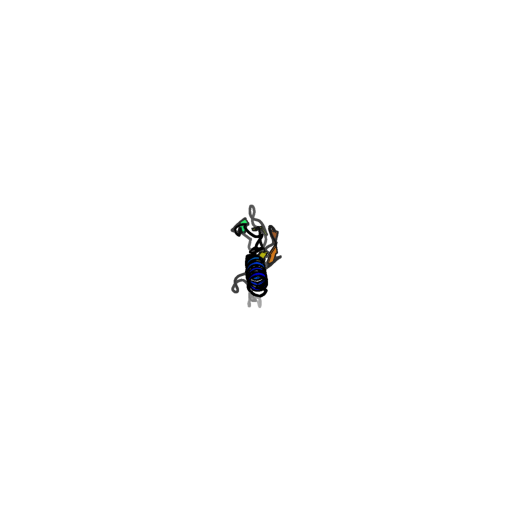1
ATOM 860 O O . SER A 1 109 ? 31.686 -15.531 -35.493 1.00 51.62 109 SER A O 1
ATOM 862 N N . ASP A 1 110 ? 30.347 -16.475 -37.037 1.00 57.38 110 ASP A N 1
ATOM 863 C CA . ASP A 1 110 ? 31.370 -17.233 -37.761 1.00 57.38 110 ASP A CA 1
ATOM 864 C C . ASP A 1 110 ? 31.419 -16.669 -39.186 1.00 57.38 110 ASP A C 1
ATOM 866 O O . ASP A 1 110 ? 30.702 -17.149 -40.058 1.00 57.38 110 ASP A O 1
ATOM 870 N N . PHE A 1 111 ? 32.220 -15.620 -39.395 1.00 52.88 111 PHE A N 1
ATOM 871 C CA . PHE A 1 111 ? 32.831 -15.255 -40.681 1.00 52.88 111 PHE A CA 1
ATOM 872 C C . PHE A 1 111 ? 34.112 -14.459 -40.431 1.00 52.88 111 PHE A C 1
ATOM 874 O O . PHE A 1 111 ? 34.068 -13.508 -39.617 1.00 52.88 111 PHE A O 1
#

Secondary structure (DSSP, 8-state):
--HHHHHHHHHHHHHHHGGGG-----------SPP-EEEE-S---B-TTSPBPTT--SEEEEEESSEEE----TT-TT-EES-SEEESSEEEEEE----------------

InterPro domains:
  IPR013783 Immunoglobulin-like fold [G3DSA:2.60.40.10] (29-103)
  IPR024361 Bacteroidetes-Associated Carbohydrate-binding Often N-terminal [cd14948] (37-96)

Radius of gyration: 33.89 Å; chains: 1; bounding box: 82×32×106 Å

pLDDT: mean 81.22, std 16.82, range [45.84, 98.44]